Protein 2V72 (pdb70)

Nearest PDB structures (foldseek):
  2v72-assembly1_A  TM=1.007E+00  e=4.736E-34  Clostridium perfringens
  4a45-assembly1_A  TM=9.573E-01  e=2.716E-21  Clostridium perfringens
  4lqr-assembly1_A  TM=9.141E-01  e=3.586E-15  Clostridium perfringens ATCC 13124
  5xnr-assembly1_A  TM=8.434E-01  e=2.227E-11  Persicobacter sp. CCB-QB2
  1sg3-assembly1_A  TM=7.673E-01  e=1.227E-06  Saccharomyces cerevisiae

Sequence (137 aa):
IETAIPQSEMTASATSEEGQDPASSAIDGNINTMWHTKWNGSDALPQSLSVNLGKARKVSSIAITPRTSGNNGFITKYEIHAINNGVETLVAEGTWEENNLVKTVTFDSPIDAEEIKITAIQGVGGFASIAELNVYE

B-factor: mean 49.76, std 5.1, range [35.89, 80.43]

CATH classification: 2.60.120.260

InterPro domains:
  IPR000421 Coagulation factor 5/8, C-terminal domain [PF00754] (55-176)
  IPR000421 Coagulation factor 5/8, C-terminal domain [PS50022] (36-181)
  IPR003961 Fibronectin type III [PF00041] (1088-1164)
  IPR003961 Fibronectin type III [PS50853] (1088-1173)
  IPR003961 Fibronectin type III [SM00060] (1086-1161)
  IPR003961 Fibronectin type III [cd00063] (1087-1171)
  IPR004124 Glycoside hydrolase, family 33, N-terminal [PF02973] (203-367)
  IPR008965 CBM2/CBM3, carbohydrate-binding domain superfamily [SSF49384] (945-1078)
  IPR008979 Galactose-binding-like domain superfamily [SSF49785] (52-180)
  IPR011040 Sialidase [PF13088] (567-728)
  IPR013320 Concanavalin A-like lectin/glucanase domain superfamily [SSF49899] (190-366)
  IPR013783 Immunoglobulin-like fold [G3DSA:2.60.40.10] (1092-1173)
  IPR023364 Trans-sialidase, domain 3 [G3DSA:2.40.220.10] (499-565)
  IPR026856 Sialidase family [PTHR10628] (397-815)
  IPR036116 Fibronectin type III superfamily [SSF49265] (1088-1160)
  IPR036278 Sialidase superfamily [SSF50939] (384-822)

Secondary structure (DSSP, 8-state):
---BPPGGG-EEEESS-BTTB-GGGGSSS-TT--EE--TTS-SPSPEEEEEEEEEEEEEEEEEEE--SS--TT-EEEEEEEEEETTEEEEEEEEE--SSSS-EEEEEEEEEEEEEEEEEEEEEGGG--EESEEEEE-

Foldseek 3Di:
DKFWQQLVLKDKQKPFFDPQAGRN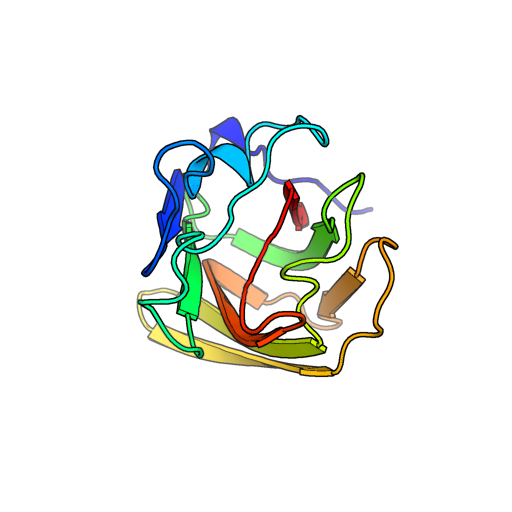QQRPPDLQGKTKGHPVLPDFDFIKMKMFRNDKDFFFKKKFFFRPDDQFAAFFWKWKWFADPGDIGTDDTDTDDRDRDIDMDGDPGTDIHRMMMITRHDGPPRMHMTNYMITMD

Radius of gyration: 13.66 Å; Cα contacts (8 Å, |Δi|>4): 389; chains: 1; bounding box: 29×33×36 Å

GO terms:
  GO:0005515 protein binding (F, IPI)

Structure (mmCIF, N/CA/C/O backbone):
data_2V72
#
_entry.id   2V72
#
_cell.length_a   42.265
_cell.length_b   45.860
_cell.length_c   69.003
_cell.angle_alpha   90.00
_cell.angle_beta   90.00
_cell.angle_gamma   90.00
#
_symmetry.space_group_name_H-M   'P 21 21 21'
#
loop_
_entity.id
_entity.type
_entity.pdbx_description
1 polymer EXO-ALPHA-SIALIDASE
2 non-polymer 'CALCIUM ION'
3 non-polymer beta-D-galactopyranose
4 water water
#
loop_
_atom_site.group_PDB
_atom_site.id
_atom_site.type_symbol
_atom_site.label_atom_id
_atom_site.label_alt_id
_atom_site.label_comp_id
_atom_site.label_asym_id
_atom_site.label_entity_id
_atom_site.label_seq_id
_atom_site.pdbx_PDB_ins_code
_atom_site.Cartn_x
_atom_site.Cartn_y
_atom_site.Cartn_z
_atom_site.occupancy
_atom_site.B_iso_or_equiv
_atom_site.auth_seq_id
_atom_site.auth_comp_id
_atom_site.auth_asym_id
_atom_site.auth_atom_id
_atom_site.pdbx_PDB_model_num
ATOM 1 N N . ILE A 1 7 ? 28.758 -17.493 2.862 1.00 56.02 2 ILE A N 1
ATOM 2 C CA . ILE A 1 7 ? 29.554 -16.235 2.860 1.00 55.89 2 ILE A CA 1
ATOM 3 C C . ILE A 1 7 ? 28.706 -14.973 2.761 1.00 55.84 2 ILE A C 1
ATOM 4 O O . ILE A 1 7 ? 27.913 -14.802 1.828 1.00 56.07 2 ILE A O 1
ATOM 5 N N . GLU A 1 8 ? 28.875 -14.094 3.743 1.00 55.23 3 GLU A N 1
ATOM 6 C CA . GLU A 1 8 ? 28.247 -12.775 3.751 1.00 54.65 3 GLU A CA 1
ATOM 7 C C . GLU A 1 8 ? 29.179 -11.861 4.534 1.00 53.83 3 GLU A C 1
ATOM 8 O O . GLU A 1 8 ? 29.897 -12.323 5.428 1.00 53.75 3 GLU A O 1
ATOM 14 N N . THR A 1 9 ? 29.184 -10.577 4.183 1.00 52.99 4 THR A N 1
ATOM 15 C CA . THR A 1 9 ? 30.152 -9.621 4.727 1.00 52.10 4 THR A CA 1
ATOM 16 C C . THR A 1 9 ? 29.452 -8.362 5.235 1.00 51.16 4 THR A C 1
ATOM 17 O O . THR A 1 9 ? 28.553 -7.833 4.583 1.00 51.04 4 THR A O 1
ATOM 21 N N . ALA A 1 10 ? 29.876 -7.888 6.400 1.00 50.07 5 ALA A N 1
ATOM 22 C CA . ALA A 1 10 ? 29.306 -6.690 7.006 1.00 49.32 5 ALA A CA 1
ATOM 23 C C . ALA A 1 10 ? 30.030 -5.438 6.524 1.00 48.78 5 ALA A C 1
ATOM 24 O O . ALA A 1 10 ? 31.256 -5.343 6.627 1.00 48.67 5 ALA A O 1
ATOM 26 N N . ILE A 1 11 ? 29.273 -4.483 5.987 1.00 48.28 6 ILE A N 1
ATOM 27 C CA . ILE A 1 11 ? 29.837 -3.183 5.629 1.00 47.67 6 ILE A CA 1
ATOM 28 C C . ILE A 1 11 ? 30.192 -2.437 6.921 1.00 47.68 6 ILE A C 1
ATOM 29 O O . ILE A 1 11 ? 29.344 -2.293 7.807 1.00 47.42 6 ILE A O 1
ATOM 34 N N . PRO A 1 12 ? 31.454 -1.984 7.042 1.00 47.60 7 PRO A N 1
ATOM 35 C CA . PRO A 1 12 ? 31.833 -1.219 8.220 1.00 48.01 7 PRO A CA 1
ATOM 36 C C . PRO A 1 12 ? 30.942 0.014 8.361 1.00 48.47 7 PRO A C 1
ATOM 37 O O . PRO A 1 12 ? 30.748 0.759 7.392 1.00 48.53 7 PRO A O 1
ATOM 41 N N . GLN A 1 13 ? 30.383 0.185 9.558 1.00 48.63 8 GLN A N 1
ATOM 42 C CA . GLN A 1 13 ? 29.515 1.305 9.888 1.00 48.77 8 GLN A CA 1
ATOM 43 C C . GLN A 1 13 ? 30.287 2.622 9.904 1.00 48.97 8 GLN A C 1
ATOM 44 O O . GLN A 1 13 ? 29.701 3.689 9.710 1.00 48.61 8 GLN A O 1
ATOM 50 N N . SER A 1 14 ? 31.597 2.538 10.132 1.00 49.32 9 SER A N 1
ATOM 51 C CA . SER A 1 14 ? 32.470 3.714 10.104 1.00 49.75 9 SER A CA 1
ATOM 52 C C . SER A 1 14 ? 32.555 4.308 8.696 1.00 49.98 9 SER A C 1
ATOM 53 O O . SER A 1 14 ? 32.891 5.480 8.536 1.00 50.51 9 SER A O 1
ATOM 56 N N . GLU A 1 15 ? 32.249 3.494 7.687 1.00 50.02 10 GLU A N 1
ATOM 57 C CA . GLU A 1 15 ? 32.184 3.946 6.298 1.00 50.09 10 GLU A CA 1
ATOM 58 C C . GLU A 1 15 ? 30.809 4.515 5.953 1.00 49.79 10 GLU A C 1
ATOM 59 O O . GLU A 1 15 ? 30.570 5.008 4.843 1.00 49.88 1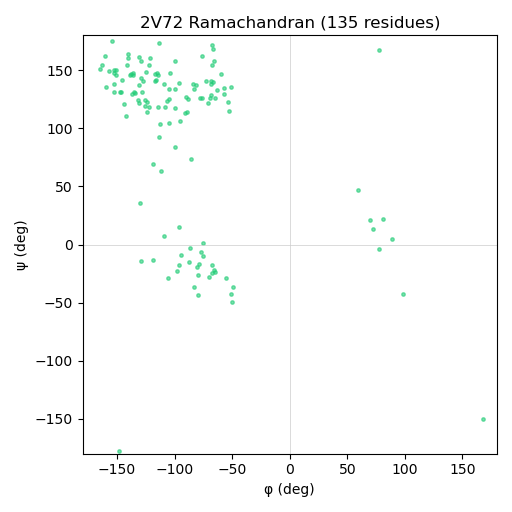0 GLU A O 1
ATOM 65 N N . MET A 1 16 ? 29.906 4.446 6.918 1.00 49.51 11 MET A N 1
ATOM 66 C CA . MET A 1 16 ? 28.565 4.971 6.742 1.00 49.01 11 MET A CA 1
ATOM 67 C C . MET A 1 16 ? 28.451 6.343 7.378 1.00 48.65 11 MET A C 1
ATOM 68 O O . MET A 1 16 ? 29.255 6.711 8.234 1.00 48.33 11 MET A O 1
ATOM 73 N N . THR A 1 17 ? 27.459 7.096 6.909 1.00 48.41 12 THR A N 1
ATOM 74 C CA . THR A 1 17 ? 27.040 8.354 7.506 1.00 48.37 12 THR A CA 1
ATOM 75 C C . THR A 1 17 ? 25.530 8.295 7.519 1.00 48.00 12 THR A C 1
ATOM 76 O O . THR A 1 17 ? 24.922 7.725 6.607 1.00 47.72 12 THR A O 1
ATOM 80 N N . ALA A 1 18 ? 24.925 8.876 8.551 1.00 47.59 13 ALA A N 1
ATOM 81 C CA . ALA A 1 18 ? 23.490 8.770 8.740 1.00 47.51 13 ALA A CA 1
ATOM 82 C C . ALA A 1 18 ? 22.798 10.126 8.792 1.00 47.46 13 ALA A C 1
ATOM 83 O O . ALA A 1 18 ? 23.402 11.141 9.160 1.00 47.66 13 ALA A O 1
ATOM 85 N N . SER A 1 19 ? 21.517 10.112 8.441 1.00 47.18 14 SER A N 1
ATOM 86 C CA . SER A 1 19 ? 20.698 11.304 8.362 1.00 47.11 14 SER A CA 1
ATOM 87 C C . SER A 1 19 ? 19.263 10.903 8.660 1.00 46.54 14 SER A C 1
ATOM 88 O O . SER A 1 19 ? 18.852 9.807 8.305 1.00 46.77 14 SER A O 1
ATOM 91 N N . ALA A 1 20 ? 18.502 11.779 9.313 1.00 46.06 15 ALA A N 1
ATOM 92 C CA . ALA A 1 20 ? 17.077 11.532 9.538 1.00 45.57 15 ALA A CA 1
ATOM 93 C C . ALA A 1 20 ? 16.225 12.799 9.409 1.00 45.66 15 ALA A C 1
ATOM 94 O O . ALA A 1 20 ? 16.710 13.907 9.615 1.00 45.65 15 ALA A O 1
ATOM 96 N N . THR A 1 21 ? 14.951 12.616 9.075 1.00 45.63 16 THR A N 1
ATOM 97 C CA . THR A 1 21 ? 14.025 13.720 8.859 1.00 45.70 16 THR A CA 1
ATOM 98 C C . THR A 1 21 ? 13.496 14.243 10.199 1.00 45.95 16 THR A C 1
ATOM 99 O O . THR A 1 21 ? 12.973 15.365 10.282 1.00 45.58 16 THR A O 1
ATOM 103 N N . SER A 1 22 ? 13.627 13.403 11.230 1.00 45.91 17 SER A N 1
ATOM 104 C CA . SER A 1 22 ? 13.281 13.745 12.610 1.00 45.79 17 SER A CA 1
ATOM 105 C C . SER A 1 22 ? 14.226 13.035 13.564 1.00 46.03 17 SER A C 1
ATOM 106 O O . SER A 1 22 ? 14.462 11.824 13.436 1.00 46.02 17 SER A O 1
ATOM 109 N N . GLU A 1 23 ? 14.780 13.793 14.509 1.00 45.87 18 GLU A N 1
ATOM 110 C CA . GLU A 1 23 ? 15.662 13.225 15.515 1.00 46.04 18 GLU A CA 1
ATOM 111 C C . GLU A 1 23 ? 15.637 14.025 16.805 1.00 45.99 18 GLU A C 1
ATOM 112 O O . GLU A 1 23 ? 15.724 15.267 16.798 1.00 46.16 18 GLU A O 1
ATOM 118 N N . GLU A 1 24 ? 15.473 13.303 17.907 1.00 45.44 19 GLU A N 1
ATOM 119 C CA . GLU A 1 24 ? 15.661 13.853 19.233 1.00 44.97 19 GLU A CA 1
ATOM 120 C C . GLU A 1 24 ? 17.135 14.181 19.379 1.00 44.83 19 GLU A C 1
ATOM 121 O O . GLU A 1 24 ? 17.984 13.421 18.906 1.00 44.59 19 GLU A O 1
ATOM 127 N N . GLY A 1 25 ? 17.433 15.317 20.013 1.00 44.60 20 GLY A N 1
ATOM 128 C CA . GLY A 1 25 ? 18.807 15.772 20.209 1.00 44.58 20 GLY A CA 1
ATOM 129 C C . GLY A 1 25 ? 19.704 14.707 20.808 1.00 44.84 20 GLY A C 1
ATOM 130 O O . GLY A 1 25 ? 20.843 14.524 20.380 1.00 45.39 20 GLY A O 1
ATOM 131 N N . GLN A 1 26 ? 19.168 14.002 21.794 1.00 44.83 21 GLN A N 1
ATOM 132 C CA . GLN A 1 26 ? 19.830 12.883 22.471 1.00 45.33 21 GLN A CA 1
ATOM 133 C C . GLN A 1 26 ? 19.968 11.636 21.576 1.00 44.64 21 GLN A C 1
ATOM 134 O O . GLN A 1 26 ? 20.888 10.837 21.756 1.00 44.65 21 GLN A O 1
ATOM 140 N N . ASP A 1 27 ? 19.046 11.485 20.623 1.00 44.20 22 ASP A N 1
ATOM 141 C CA . ASP A 1 27 ? 18.981 10.318 19.745 1.00 43.72 22 ASP A CA 1
ATOM 142 C C . ASP A 1 27 ? 19.159 10.681 18.271 1.00 43.36 22 ASP A C 1
ATOM 143 O O . ASP A 1 27 ? 18.201 10.596 17.498 1.00 43.20 22 ASP A O 1
ATOM 148 N N . PRO A 1 28 ? 20.378 11.094 17.870 1.00 43.16 23 PRO A N 1
ATOM 149 C CA . PRO A 1 28 ? 20.584 11.488 16.471 1.00 43.18 23 PRO A CA 1
ATOM 150 C C . PRO A 1 28 ? 20.674 10.284 15.525 1.00 43.23 23 PRO A C 1
ATOM 151 O O . PRO A 1 28 ? 20.905 9.162 15.972 1.00 43.00 23 PRO A O 1
ATOM 155 N N . ALA A 1 29 ? 20.500 10.532 14.230 1.00 43.35 24 ALA A N 1
ATOM 156 C CA . ALA A 1 29 ? 20.649 9.502 13.198 1.00 43.62 24 ALA A CA 1
ATOM 157 C C . ALA A 1 29 ? 21.941 8.675 13.305 1.00 43.91 24 ALA A C 1
ATOM 158 O O . ALA A 1 29 ? 21.929 7.471 13.041 1.00 43.85 24 ALA A O 1
ATOM 160 N N . SER A 1 30 ? 23.037 9.331 13.693 1.00 43.96 25 SER A N 1
ATOM 161 C CA . SER A 1 30 ? 24.362 8.725 13.792 1.00 44.27 25 SER A CA 1
ATOM 162 C C . SER A 1 30 ? 24.447 7.636 14.860 1.00 44.85 25 SER A C 1
ATOM 163 O O . SER A 1 30 ? 25.310 6.752 14.804 1.00 45.21 25 SER A O 1
ATOM 166 N N . SER A 1 31 ? 23.548 7.707 15.833 1.00 44.94 26 SER A N 1
ATOM 167 C CA . SER A 1 31 ? 23.498 6.728 16.897 1.00 45.20 26 SER A CA 1
ATOM 168 C C . SER A 1 31 ? 22.901 5.405 16.439 1.00 45.35 26 SER A C 1
ATOM 169 O O . SER A 1 31 ? 22.959 4.424 17.168 1.00 45.64 26 SER A O 1
ATOM 172 N N . ALA A 1 32 ? 22.336 5.382 15.232 1.00 45.61 27 ALA A N 1
ATOM 173 C CA . ALA A 1 32 ? 21.837 4.150 14.622 1.00 45.57 27 ALA A CA 1
ATOM 174 C C . ALA A 1 32 ? 22.966 3.305 14.032 1.00 45.78 27 ALA A C 1
ATOM 175 O O . ALA A 1 32 ? 22.783 2.113 13.778 1.00 45.83 27 ALA A O 1
ATOM 177 N N . ILE A 1 33 ? 24.137 3.918 13.843 1.00 45.90 28 ILE A N 1
ATOM 178 C CA . ILE A 1 33 ? 25.264 3.268 13.165 1.00 46.05 28 ILE A CA 1
ATOM 179 C C . ILE A 1 33 ? 26.591 3.359 13.932 1.00 46.30 28 ILE A C 1
ATOM 180 O O . ILE A 1 33 ? 27.660 3.468 13.328 1.00 46.23 28 ILE A O 1
ATOM 185 N N . ASP A 1 34 ? 26.524 3.290 15.259 1.00 46.89 29 ASP A N 1
ATOM 186 C CA . ASP A 1 34 ? 27.721 3.455 16.100 1.00 47.43 29 ASP A CA 1
ATOM 187 C C . ASP A 1 34 ? 28.180 2.163 16.777 1.00 47.77 29 ASP A C 1
ATOM 188 O O . ASP A 1 34 ? 29.077 2.181 17.621 1.00 48.02 29 ASP A O 1
ATOM 193 N N . GLY A 1 35 ? 27.548 1.050 16.417 1.00 48.30 30 GLY A N 1
ATOM 194 C CA . GLY A 1 35 ? 27.942 -0.264 16.927 1.00 48.55 30 GLY A CA 1
ATOM 195 C C . GLY A 1 35 ? 27.589 -0.512 18.379 1.00 48.63 30 GLY A C 1
ATOM 196 O O . GLY A 1 35 ? 28.077 -1.471 18.978 1.00 48.61 30 GLY A O 1
ATOM 197 N N . ASN A 1 36 ? 26.735 0.347 18.930 1.00 48.76 31 ASN A N 1
ATOM 198 C CA . ASN A 1 36 ? 26.326 0.288 20.330 1.00 48.95 31 ASN A CA 1
ATOM 199 C C . ASN A 1 36 ? 24.812 0.143 20.439 1.00 48.99 31 ASN A C 1
ATOM 200 O O . ASN A 1 36 ? 24.071 1.020 20.005 1.00 49.32 31 ASN A O 1
ATOM 205 N N . ILE A 1 37 ? 24.352 -0.956 21.028 1.00 49.07 32 ILE A N 1
ATOM 206 C CA . ILE A 1 37 ? 22.915 -1.230 21.133 1.00 49.04 32 ILE A CA 1
ATOM 207 C C . ILE A 1 37 ? 22.206 -0.415 22.237 1.00 49.17 32 ILE A C 1
ATOM 208 O O . ILE A 1 37 ? 20.971 -0.452 22.360 1.00 49.11 32 ILE A O 1
ATOM 213 N N . ASN A 1 38 ? 22.991 0.316 23.028 1.00 49.20 33 ASN A N 1
ATOM 214 C CA . ASN A 1 38 ? 22.451 1.206 24.063 1.00 49.36 33 ASN A CA 1
ATOM 215 C C . ASN A 1 38 ? 22.112 2.616 23.560 1.00 48.93 33 ASN A C 1
ATOM 216 O O . ASN A 1 38 ? 21.409 3.360 24.239 1.00 49.02 33 ASN A O 1
ATOM 221 N N . THR A 1 39 ? 22.614 2.976 22.379 1.00 48.47 34 THR A N 1
ATOM 222 C CA . THR A 1 39 ? 22.294 4.263 21.751 1.00 47.65 34 THR A CA 1
ATOM 223 C C . THR A 1 39 ? 21.393 4.025 20.544 1.00 47.28 34 THR A C 1
ATOM 224 O O . THR A 1 39 ? 21.645 3.108 19.748 1.00 47.06 34 THR A O 1
ATOM 228 N N . MET A 1 40 ? 20.375 4.870 20.387 1.00 46.46 35 MET A N 1
ATOM 229 C CA . MET A 1 40 ? 19.433 4.749 19.273 1.00 45.47 35 MET A CA 1
ATOM 230 C C . MET A 1 40 ? 19.211 6.046 18.499 1.00 45.35 35 MET A C 1
ATOM 231 O O . MET A 1 40 ? 19.446 7.141 19.027 1.00 45.50 35 MET A O 1
ATOM 236 N N . TRP A 1 41 ? 18.753 5.906 17.254 1.00 44.38 36 TRP A N 1
ATOM 237 C CA . TRP A 1 41 ? 18.078 6.986 16.557 1.00 44.01 36 TRP A CA 1
ATOM 238 C C . TRP A 1 41 ? 16.623 6.940 16.995 1.00 44.04 36 TRP A C 1
ATOM 239 O O . TRP A 1 41 ? 16.037 5.866 17.113 1.00 43.90 36 TRP A O 1
ATOM 250 N N . HIS A 1 42 ? 16.042 8.107 17.245 1.00 43.80 37 HIS A N 1
ATOM 251 C CA . HIS A 1 42 ? 14.666 8.186 17.697 1.00 43.58 37 HIS A CA 1
ATOM 252 C C . HIS A 1 42 ? 14.141 9.535 17.226 1.00 43.93 37 HIS A C 1
ATOM 253 O O . HIS A 1 42 ? 14.861 10.544 17.285 1.00 43.79 37 HIS A O 1
ATOM 260 N N . THR A 1 43 ? 12.903 9.549 16.736 1.00 43.72 38 THR A N 1
ATOM 261 C CA . THR A 1 43 ? 12.261 10.795 16.335 1.00 43.89 38 THR A CA 1
ATOM 262 C C . THR A 1 43 ? 12.039 11.650 17.585 1.00 44.14 38 THR A C 1
ATOM 263 O O . THR A 1 43 ? 12.213 11.158 18.703 1.00 43.75 38 THR A O 1
ATOM 267 N N . LYS A 1 44 ? 11.684 12.923 17.418 1.00 44.42 39 LYS A N 1
ATOM 268 C CA . LYS A 1 44 ? 11.637 13.802 18.590 1.00 44.77 39 LYS A CA 1
ATOM 269 C C . LYS A 1 44 ? 10.534 13.467 19.575 1.00 44.60 39 LYS A C 1
ATOM 270 O O . LYS A 1 44 ? 9.367 13.305 19.212 1.00 44.93 39 LYS A O 1
ATOM 276 N N . TRP A 1 45 ? 10.950 13.342 20.828 1.00 44.73 40 TRP A N 1
ATOM 277 C CA . TRP A 1 45 ? 10.121 12.830 21.914 1.00 44.90 40 TRP A CA 1
ATOM 278 C C . TRP A 1 45 ? 8.799 13.571 22.110 1.00 45.61 40 TRP A C 1
ATOM 279 O O . TRP A 1 45 ? 7.827 12.973 22.569 1.00 45.00 40 TRP A O 1
ATOM 290 N N . ASN A 1 46 ? 8.762 14.864 21.756 1.00 46.72 41 ASN A N 1
ATOM 291 C CA . ASN A 1 46 ? 7.546 15.672 21.941 1.00 47.54 41 ASN A CA 1
ATOM 292 C C . ASN A 1 46 ? 6.437 15.396 20.923 1.00 47.82 41 ASN A C 1
ATOM 293 O O . ASN A 1 46 ? 5.382 16.034 20.959 1.00 47.99 41 ASN A O 1
ATOM 298 N N . GLY A 1 47 ? 6.692 14.444 20.024 1.00 48.15 42 GLY A N 1
ATOM 299 C CA . GLY A 1 47 ? 5.701 13.958 19.066 1.00 48.38 42 GLY A CA 1
ATOM 300 C C . GLY A 1 47 ? 5.303 14.937 17.976 1.00 49.01 42 GLY A C 1
ATOM 301 O O . GLY A 1 47 ? 4.238 14.789 17.369 1.00 49.09 42 GLY A O 1
ATOM 302 N N . SER A 1 48 ? 6.151 15.931 17.716 1.00 49.23 43 SER A N 1
ATOM 303 C CA . SER A 1 48 ? 5.795 17.020 16.796 1.00 49.47 43 SER A CA 1
ATOM 304 C C . SER A 1 48 ? 5.952 16.599 15.355 1.00 49.61 43 SER A C 1
ATOM 305 O O . SER A 1 48 ? 5.292 17.134 14.470 1.00 50.01 43 SER A O 1
ATOM 308 N N . ASP A 1 49 ? 6.842 15.640 15.127 1.00 49.78 44 ASP A N 1
ATOM 309 C CA . ASP A 1 49 ? 7.098 15.126 13.800 1.00 49.57 44 ASP A CA 1
ATOM 310 C C . ASP A 1 49 ? 6.338 13.810 13.600 1.00 49.45 44 ASP A C 1
ATOM 311 O O . ASP A 1 49 ? 6.890 12.720 13.787 1.00 49.29 44 ASP A O 1
ATOM 316 N N . ALA A 1 50 ? 5.065 13.930 13.229 1.00 49.14 45 ALA A N 1
ATOM 317 C CA . ALA A 1 50 ? 4.213 12.771 12.964 1.00 49.28 45 ALA A CA 1
ATOM 318 C C . ALA A 1 50 ? 4.760 11.892 11.828 1.00 49.27 45 ALA A C 1
ATOM 319 O O . ALA A 1 50 ? 5.370 12.399 10.884 1.00 49.28 45 ALA A O 1
ATOM 321 N N . LEU A 1 51 ? 4.537 10.582 11.928 1.00 49.14 46 LEU A N 1
ATOM 322 C CA . LEU A 1 51 ? 4.961 9.628 10.886 1.00 49.07 46 LEU A CA 1
ATOM 323 C C . LEU A 1 51 ? 4.171 9.824 9.579 1.00 49.21 46 LEU A C 1
ATOM 324 O O . LEU A 1 51 ? 3.051 10.342 9.608 1.00 49.42 46 LEU A O 1
ATOM 329 N N . PRO A 1 52 ? 4.751 9.430 8.424 1.00 49.01 47 PRO A N 1
ATOM 330 C CA . PRO A 1 52 ? 6.081 8.841 8.232 1.00 48.57 47 PRO A CA 1
ATOM 331 C C . PRO A 1 52 ? 7.275 9.764 8.483 1.00 48.14 47 PRO A C 1
ATOM 332 O O . PRO A 1 52 ? 7.246 10.954 8.153 1.00 48.16 47 PRO A O 1
ATOM 336 N N . GLN A 1 53 ? 8.306 9.193 9.097 1.00 47.52 48 GLN A N 1
ATOM 337 C CA . GLN A 1 53 ? 9.625 9.809 9.185 1.00 46.95 48 GLN A CA 1
ATOM 338 C C . GLN A 1 53 ? 10.604 8.727 8.756 1.00 46.82 48 GLN A C 1
ATOM 339 O O . GLN A 1 53 ? 10.255 7.544 8.770 1.00 47.09 48 GLN A O 1
ATOM 345 N N . SER A 1 54 ? 11.820 9.118 8.380 1.00 46.56 49 SER A N 1
ATOM 346 C CA . SER A 1 54 ? 12.763 8.177 7.792 1.00 46.48 49 SER A CA 1
ATOM 347 C C . SER A 1 54 ? 14.192 8.382 8.269 1.00 46.26 49 SER A C 1
ATOM 348 O O . SER A 1 54 ? 14.533 9.444 8.781 1.00 46.06 49 SER A O 1
ATOM 351 N N . LEU A 1 55 ? 15.007 7.342 8.099 1.00 46.12 50 LEU A N 1
ATOM 352 C CA . LEU A 1 55 ? 16.434 7.390 8.382 1.00 45.99 50 LEU A CA 1
ATOM 353 C C . LEU A 1 55 ? 17.157 6.979 7.111 1.00 46.54 50 LEU A C 1
ATOM 354 O O . LEU A 1 55 ? 16.901 5.903 6.568 1.00 46.60 50 LEU A O 1
ATOM 359 N N . SER A 1 56 ? 18.031 7.850 6.615 1.00 46.67 51 SER A N 1
ATOM 360 C CA . SER A 1 56 ? 18.821 7.533 5.437 1.00 46.91 51 SER A CA 1
ATOM 361 C C . SER A 1 56 ? 20.225 7.232 5.889 1.00 47.33 51 SER A C 1
ATOM 362 O O . SER A 1 56 ? 20.786 7.951 6.721 1.00 47.32 51 SER A O 1
ATOM 365 N N . VAL A 1 57 ? 20.776 6.151 5.352 1.00 47.77 52 VAL A N 1
ATOM 366 C CA . VAL A 1 57 ? 22.135 5.755 5.641 1.00 48.73 52 VAL A CA 1
ATOM 367 C C . VAL A 1 57 ? 22.905 5.646 4.327 1.00 49.47 52 VAL A C 1
ATOM 368 O O . VAL A 1 57 ? 22.601 4.796 3.475 1.00 49.75 52 VAL A O 1
ATOM 372 N N . ASN A 1 58 ? 23.886 6.526 4.164 1.00 49.98 53 ASN A N 1
ATOM 373 C CA . ASN A 1 58 ? 24.786 6.471 3.023 1.00 50.49 53 ASN A CA 1
ATOM 374 C C . ASN A 1 58 ? 25.858 5.439 3.290 1.00 50.86 53 ASN A C 1
ATOM 375 O O . ASN A 1 58 ? 26.395 5.365 4.396 1.00 50.83 53 ASN A O 1
ATOM 380 N N . LEU A 1 59 ? 26.168 4.646 2.268 1.00 51.66 54 LEU A N 1
ATOM 381 C CA . LEU A 1 59 ? 26.985 3.448 2.445 1.00 52.10 54 LEU A CA 1
ATOM 382 C C . LEU A 1 59 ? 28.468 3.675 2.173 1.00 52.95 54 LEU A C 1
ATOM 383 O O . LEU A 1 59 ? 29.294 2.798 2.461 1.00 53.25 54 LEU A O 1
ATOM 388 N N . GLY A 1 60 ? 28.804 4.852 1.640 1.00 53.54 55 GLY A N 1
ATOM 389 C CA . GLY A 1 60 ? 30.202 5.216 1.377 1.00 54.35 55 GLY A CA 1
ATOM 390 C C . GLY A 1 60 ? 30.622 5.011 -0.065 1.00 54.81 55 GLY A C 1
ATOM 391 O O . GLY A 1 60 ? 31.319 5.845 -0.639 1.00 55.08 55 GLY A O 1
ATOM 392 N N . LYS A 1 61 ? 30.205 3.889 -0.645 1.00 55.31 56 LYS A N 1
ATOM 393 C CA . LYS A 1 61 ? 30.457 3.593 -2.056 1.00 55.78 56 LYS A CA 1
ATOM 394 C C . LYS A 1 61 ? 29.319 2.756 -2.634 1.00 55.53 56 LYS A C 1
ATOM 395 O O . LYS A 1 61 ? 28.335 2.492 -1.944 1.00 55.62 56 LYS A O 1
ATOM 401 N N . ALA A 1 62 ? 29.438 2.367 -3.903 1.00 55.42 57 ALA A N 1
ATOM 402 C CA . ALA A 1 62 ? 28.472 1.462 -4.519 1.00 55.38 57 ALA A CA 1
ATOM 403 C C . ALA A 1 62 ? 28.627 0.049 -3.945 1.00 55.19 57 ALA A C 1
ATOM 404 O O . ALA A 1 62 ? 29.702 -0.546 -4.002 1.00 55.12 57 ALA A O 1
ATOM 406 N N . ARG A 1 63 ? 27.547 -0.465 -3.369 1.00 55.12 58 ARG A N 1
ATOM 407 C CA . ARG A 1 63 ? 27.553 -1.770 -2.720 1.00 54.88 58 ARG A CA 1
ATOM 408 C C . ARG A 1 63 ? 26.525 -2.697 -3.363 1.00 54.67 58 ARG A C 1
ATOM 409 O O . ARG A 1 63 ? 25.597 -2.234 -4.024 1.00 54.54 58 ARG A O 1
ATOM 417 N N . LYS A 1 64 ? 26.700 -4.002 -3.162 1.00 54.44 59 LYS A N 1
ATOM 418 C CA . LYS A 1 64 ? 25.721 -5.006 -3.577 1.00 54.29 59 LYS A CA 1
ATOM 419 C C . LYS A 1 64 ? 25.129 -5.659 -2.333 1.00 53.74 59 LYS A C 1
ATOM 420 O O . LYS A 1 64 ? 25.680 -6.638 -1.813 1.00 54.11 59 LYS A O 1
ATOM 426 N N . VAL A 1 65 ? 24.009 -5.126 -1.850 1.00 52.78 60 VAL A N 1
ATOM 427 C CA . VAL A 1 65 ? 23.527 -5.525 -0.534 1.00 51.77 60 VAL A CA 1
ATOM 428 C C . VAL A 1 65 ? 22.575 -6.717 -0.594 1.00 51.21 60 VAL A C 1
ATOM 429 O O . VAL A 1 65 ? 21.595 -6.725 -1.343 1.00 50.90 60 VAL A O 1
ATOM 433 N N . SER A 1 66 ? 22.906 -7.739 0.190 1.00 50.49 61 SER A N 1
ATOM 434 C CA . SER A 1 66 ? 22.109 -8.959 0.253 1.00 49.68 61 SER A CA 1
ATOM 435 C C . SER A 1 66 ? 21.162 -8.968 1.449 1.00 48.83 61 SER A C 1
ATOM 436 O O . SER A 1 66 ? 20.157 -9.669 1.428 1.00 48.90 61 SER A O 1
ATOM 439 N N . SER A 1 67 ? 21.470 -8.187 2.483 1.00 47.61 62 SER A N 1
ATOM 440 C CA . SER A 1 67 ? 20.587 -8.102 3.655 1.00 46.70 62 SER A CA 1
ATOM 441 C C . SER A 1 67 ? 20.794 -6.864 4.519 1.00 45.93 62 SER A C 1
ATOM 442 O O . SER A 1 67 ? 21.821 -6.186 4.435 1.00 45.46 62 SER A O 1
ATOM 445 N N . ILE A 1 68 ? 19.792 -6.588 5.351 1.00 45.39 63 ILE A N 1
ATOM 446 C CA . ILE A 1 68 ? 19.813 -5.465 6.295 1.00 44.83 63 ILE A CA 1
ATOM 447 C C . ILE A 1 68 ? 19.256 -5.947 7.640 1.00 44.66 63 ILE A C 1
ATOM 448 O O . ILE A 1 68 ? 18.187 -6.559 7.685 1.00 44.39 63 ILE A O 1
ATOM 453 N N . ALA A 1 69 ? 19.989 -5.682 8.719 1.00 44.49 64 ALA A N 1
ATOM 454 C CA . ALA A 1 69 ? 19.518 -5.995 10.066 1.00 44.84 64 ALA A CA 1
ATOM 455 C C . ALA A 1 69 ? 19.152 -4.727 10.829 1.00 44.98 64 ALA A C 1
ATOM 456 O O . ALA A 1 69 ? 19.994 -3.851 11.056 1.00 44.95 64 ALA A O 1
ATOM 458 N N . ILE A 1 70 ? 17.881 -4.642 11.208 1.00 45.48 65 ILE A N 1
ATOM 459 C CA . ILE A 1 70 ? 17.335 -3.498 11.941 1.00 45.66 65 ILE A CA 1
ATOM 460 C C . ILE A 1 70 ? 17.123 -3.890 13.406 1.00 45.84 65 ILE A C 1
ATOM 461 O O . ILE A 1 70 ? 16.174 -4.612 1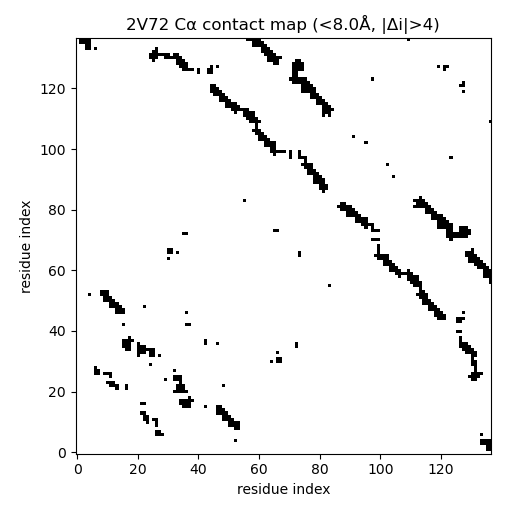3.747 1.00 45.56 65 ILE A O 1
ATOM 466 N N . THR A 1 71 ? 18.024 -3.407 14.258 1.00 46.03 66 THR A N 1
ATOM 467 C CA . THR A 1 71 ? 17.994 -3.678 15.695 1.00 46.06 66 THR A CA 1
ATOM 468 C C . THR A 1 71 ? 17.150 -2.631 16.436 1.00 46.25 66 THR A C 1
ATOM 469 O O . THR A 1 71 ? 17.511 -1.452 16.476 1.00 46.23 66 THR A O 1
ATOM 473 N N . PRO A 1 72 ? 16.018 -3.062 17.023 1.00 46.48 67 PRO A N 1
ATOM 474 C CA . PRO A 1 72 ? 15.207 -2.169 17.837 1.00 46.62 67 PRO A CA 1
ATOM 475 C C . PRO A 1 72 ? 15.908 -1.760 19.129 1.00 47.24 67 PRO A C 1
ATOM 476 O O . PRO A 1 72 ? 16.967 -2.299 19.471 1.00 47.35 67 PRO A O 1
ATOM 480 N N . ARG A 1 73 ? 15.308 -0.814 19.841 1.00 48.05 68 ARG A N 1
ATOM 481 C CA . ARG A 1 73 ? 15.792 -0.399 21.151 1.00 48.73 68 ARG A CA 1
ATOM 482 C C . ARG A 1 73 ? 15.868 -1.567 22.134 1.00 49.68 68 ARG A C 1
ATOM 483 O O . ARG A 1 73 ? 14.952 -2.380 22.244 1.00 49.70 68 ARG A O 1
ATOM 491 N N . THR A 1 74 ? 16.989 -1.627 22.840 1.00 50.99 69 THR A N 1
ATOM 492 C CA . THR A 1 74 ? 17.323 -2.712 23.753 1.00 52.07 69 THR A CA 1
ATOM 493 C C . THR A 1 74 ? 16.392 -2.722 24.986 1.00 52.23 69 THR A C 1
ATOM 494 O O . THR A 1 74 ? 16.265 -3.730 25.678 1.00 52.75 69 THR A O 1
ATOM 498 N N . SER A 1 75 ? 15.717 -1.598 25.213 1.00 52.23 70 SER A N 1
ATOM 499 C CA . SER A 1 75 ? 14.829 -1.396 26.353 1.00 51.96 70 SER A CA 1
ATOM 500 C C . SER A 1 75 ? 13.756 -0.369 25.964 1.00 51.80 70 SER A C 1
ATOM 501 O O . SER A 1 75 ? 14.009 0.512 25.139 1.00 51.99 70 SER A O 1
ATOM 504 N N . GLY A 1 76 ? 12.567 -0.486 26.551 1.00 51.41 71 GLY A N 1
ATOM 505 C CA . GLY A 1 76 ? 11.426 0.353 26.177 1.00 50.91 71 GLY A CA 1
ATOM 506 C C . GLY A 1 76 ? 10.791 -0.127 24.885 1.00 50.69 71 GLY A C 1
ATOM 507 O O . GLY A 1 76 ? 11.368 -0.954 24.180 1.00 50.56 71 GLY A O 1
ATOM 508 N N . ASN A 1 77 ? 9.601 0.377 24.564 1.00 50.52 72 ASN A N 1
ATOM 509 C CA . ASN A 1 77 ? 8.962 0.016 23.287 1.00 50.44 72 ASN A CA 1
ATOM 510 C C . ASN A 1 77 ? 8.678 1.167 22.301 1.00 49.81 72 ASN A C 1
ATOM 511 O O . ASN A 1 77 ? 8.397 0.927 21.125 1.00 49.69 72 ASN A O 1
ATOM 516 N N . ASN A 1 78 ? 8.771 2.406 22.780 1.00 48.98 73 ASN A N 1
ATOM 517 C CA . ASN A 1 78 ? 8.491 3.579 21.950 1.00 48.30 73 ASN A CA 1
ATOM 518 C C . ASN A 1 78 ? 9.298 3.589 20.662 1.00 47.64 73 ASN A C 1
ATOM 519 O O . ASN A 1 78 ? 10.533 3.533 20.686 1.00 47.14 73 ASN A O 1
ATOM 524 N N . GLY A 1 79 ? 8.589 3.649 19.541 1.00 47.23 74 GLY A N 1
ATOM 525 C CA . GLY A 1 79 ? 9.233 3.716 18.235 1.00 47.06 74 GLY A CA 1
ATOM 526 C C . GLY A 1 79 ? 9.551 2.387 17.576 1.00 46.95 74 GLY A C 1
ATOM 527 O O . GLY A 1 79 ? 10.199 2.364 16.529 1.00 47.07 74 GLY A O 1
ATOM 528 N N . PHE A 1 80 ? 9.125 1.279 18.188 1.00 46.67 75 PHE A N 1
ATOM 529 C CA . PHE A 1 80 ? 9.154 -0.006 17.506 1.00 46.41 75 PHE A CA 1
ATOM 530 C C . PHE A 1 80 ? 8.422 0.257 16.194 1.00 46.89 75 PHE A C 1
ATOM 531 O O . PHE A 1 80 ? 7.234 0.584 16.205 1.00 46.91 75 PHE A O 1
ATOM 539 N N . ILE A 1 81 ? 9.129 0.156 15.073 1.00 47.18 76 ILE A N 1
ATOM 540 C CA . ILE A 1 81 ? 8.506 0.371 13.769 1.00 47.54 76 ILE A CA 1
ATOM 541 C C . ILE A 1 81 ? 7.670 -0.852 13.404 1.00 48.12 76 ILE A C 1
ATOM 542 O O . ILE A 1 81 ? 8.171 -1.979 13.436 1.00 48.21 76 ILE A O 1
ATOM 547 N N . THR A 1 82 ? 6.397 -0.620 13.081 1.00 48.59 77 THR A N 1
ATOM 548 C CA . THR A 1 82 ? 5.462 -1.700 12.757 1.00 49.24 77 THR A CA 1
ATOM 549 C C . THR A 1 82 ? 5.145 -1.813 11.259 1.00 49.59 77 THR A C 1
ATOM 550 O O . THR A 1 82 ? 4.822 -2.897 10.774 1.00 49.91 77 THR A O 1
ATOM 554 N N . LYS A 1 83 ? 5.213 -0.692 10.544 1.00 49.64 78 LYS A N 1
ATOM 555 C CA . LYS A 1 83 ? 4.983 -0.659 9.101 1.00 50.03 78 LYS A CA 1
A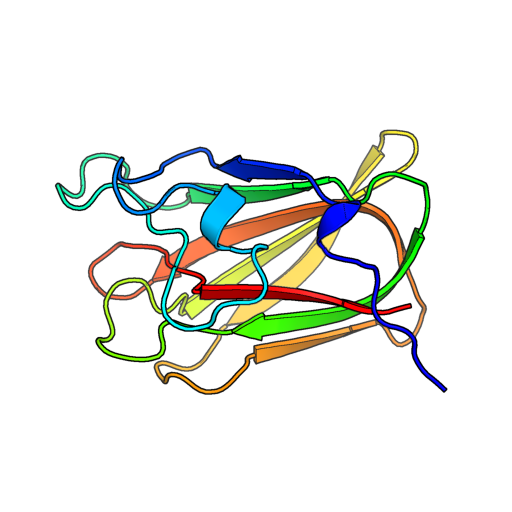TOM 556 C C . LYS A 1 83 ? 6.079 0.192 8.453 1.00 50.08 78 LYS A C 1
ATOM 557 O O . LYS A 1 83 ? 6.351 1.320 8.894 1.00 50.09 78 LYS A O 1
ATOM 563 N N . TYR A 1 84 ? 6.708 -0.354 7.414 1.00 49.97 79 TYR A N 1
ATOM 564 C CA . TYR A 1 84 ? 7.930 0.222 6.857 1.00 50.09 79 TYR A CA 1
ATOM 565 C C . TYR A 1 84 ? 7.997 0.173 5.323 1.00 50.29 79 TYR A C 1
ATOM 566 O O . TYR A 1 84 ? 7.240 -0.555 4.671 1.00 50.49 79 TYR A O 1
ATOM 575 N N . GLU A 1 85 ? 8.911 0.970 4.772 1.00 50.24 80 GLU A N 1
ATOM 576 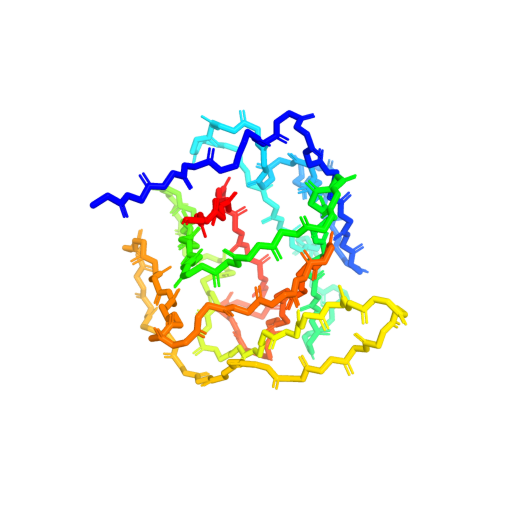C CA . GLU A 1 85 ? 9.341 0.888 3.379 1.00 50.28 80 GLU A CA 1
ATOM 577 C C . GLU A 1 85 ? 10.850 1.009 3.375 1.00 50.14 80 GLU A C 1
ATOM 578 O O . GLU A 1 85 ? 11.423 1.695 4.222 1.00 50.41 80 GLU A O 1
ATOM 584 N N . ILE A 1 86 ? 11.495 0.340 2.428 1.00 50.08 81 ILE A N 1
ATOM 585 C CA . ILE A 1 86 ? 12.929 0.483 2.223 1.00 50.10 81 ILE A CA 1
ATOM 586 C C . ILE A 1 86 ? 13.205 0.861 0.760 1.00 50.30 81 ILE A C 1
ATOM 587 O O . ILE A 1 86 ? 12.758 0.179 -0.161 1.00 49.76 81 ILE A O 1
ATOM 592 N N . HIS A 1 87 ? 13.914 1.969 0.563 1.00 50.96 82 HIS A N 1
ATOM 593 C CA . HIS A 1 87 ? 14.308 2.429 -0.767 1.00 51.60 82 HIS A CA 1
ATOM 594 C C . HIS A 1 87 ? 15.814 2.413 -0.851 1.00 52.47 82 HIS A C 1
ATOM 595 O O . HIS A 1 87 ? 16.496 2.651 0.149 1.00 52.46 82 HIS A O 1
ATOM 602 N N . ALA A 1 88 ? 16.328 2.131 -2.045 1.00 53.54 83 ALA A N 1
ATOM 603 C CA . ALA A 1 88 ? 17.761 2.180 -2.296 1.00 54.78 83 ALA A CA 1
ATOM 604 C C . ALA A 1 88 ? 18.068 3.293 -3.284 1.00 55.56 83 ALA A C 1
ATOM 605 O O . ALA A 1 88 ? 17.272 3.571 -4.179 1.00 55.51 83 ALA A O 1
ATOM 607 N N . ILE A 1 89 ? 19.224 3.926 -3.118 1.00 56.76 84 ILE A N 1
ATOM 608 C CA . ILE A 1 89 ? 19.655 4.982 -4.027 1.00 57.93 84 ILE A CA 1
ATOM 609 C C . ILE A 1 89 ? 20.902 4.509 -4.767 1.00 58.45 84 ILE A C 1
ATOM 610 O O . ILE A 1 89 ? 21.926 4.210 -4.144 1.00 58.50 84 ILE A O 1
ATOM 615 N N . ASN A 1 90 ? 20.797 4.412 -6.093 1.00 59.35 85 ASN A N 1
ATOM 616 C CA . ASN A 1 90 ? 21.916 3.968 -6.925 1.00 60.11 85 ASN A CA 1
ATOM 617 C C . ASN A 1 90 ? 22.053 4.695 -8.269 1.00 60.81 85 ASN A C 1
ATOM 618 O O . ASN A 1 90 ? 21.219 4.537 -9.162 1.00 61.09 85 ASN A O 1
ATOM 623 N N . ASN A 1 91 ? 23.110 5.504 -8.375 1.00 61.53 86 ASN A N 1
ATOM 624 C CA . ASN A 1 91 ? 23.532 6.194 -9.609 1.00 62.14 86 ASN A CA 1
ATOM 625 C C . ASN A 1 91 ? 22.590 7.198 -10.348 1.00 62.71 86 ASN A C 1
ATOM 626 O O . ASN A 1 91 ? 22.429 7.086 -11.564 1.00 63.27 86 ASN A O 1
ATOM 631 N N . GLY A 1 92 ? 21.937 8.143 -9.670 1.00 63.11 87 GLY A N 1
ATOM 632 C CA . GLY A 1 92 ? 21.626 8.116 -8.253 1.00 63.61 87 GLY A CA 1
ATOM 633 C C . GLY A 1 92 ? 20.118 7.962 -8.259 1.00 64.08 87 GLY A C 1
ATOM 634 O O . GLY A 1 92 ? 19.382 8.860 -7.835 1.00 64.25 87 GLY A O 1
ATOM 635 N N . VAL A 1 93 ? 19.662 6.829 -8.792 1.00 64.19 88 VAL A N 1
ATOM 636 C CA . VAL A 1 93 ? 18.239 6.525 -8.912 1.00 64.35 88 VAL A CA 1
ATOM 637 C C . VAL A 1 93 ? 17.733 5.955 -7.59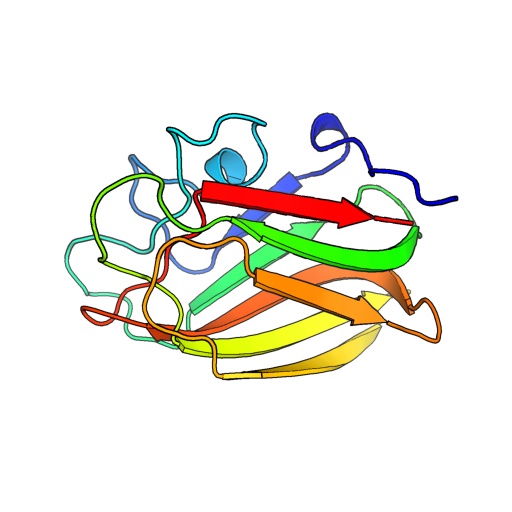0 1.00 64.24 88 VAL A C 1
ATOM 638 O O . VAL A 1 93 ? 18.386 5.100 -6.993 1.00 64.34 88 VAL A O 1
ATOM 642 N N . GLU A 1 94 ? 16.586 6.451 -7.128 1.00 64.12 89 GLU A N 1
ATOM 643 C CA . GLU A 1 94 ? 15.936 5.925 -5.927 1.00 63.68 89 GLU A CA 1
ATOM 644 C C . GLU A 1 94 ? 14.808 4.968 -6.301 1.00 63.26 89 GLU A C 1
ATOM 645 O O . GLU A 1 94 ? 13.981 5.276 -7.163 1.00 63.15 89 GLU A O 1
ATOM 651 N N . THR A 1 95 ? 14.777 3.817 -5.633 1.00 62.56 90 THR A N 1
ATOM 652 C CA . THR A 1 95 ? 13.838 2.747 -5.961 1.00 61.84 90 THR A CA 1
ATOM 653 C C . THR A 1 95 ? 13.404 1.943 -4.732 1.00 61.05 90 THR A C 1
ATOM 654 O O . THR A 1 95 ? 14.241 1.518 -3.937 1.00 60.91 90 THR A O 1
ATOM 658 N N . LEU A 1 96 ? 12.089 1.751 -4.598 1.00 60.15 91 LEU A N 1
ATOM 659 C CA . LEU A 1 96 ? 11.492 0.931 -3.542 1.00 59.33 91 LEU A CA 1
ATOM 660 C C . LEU A 1 96 ? 11.894 -0.536 -3.695 1.00 59.01 91 LEU A C 1
ATOM 661 O O . LEU A 1 96 ? 11.693 -1.143 -4.753 1.00 58.81 91 LEU A O 1
ATOM 666 N N . VAL A 1 97 ? 12.440 -1.100 -2.622 1.00 58.57 92 VAL A N 1
ATOM 667 C CA . VAL A 1 97 ? 13.058 -2.422 -2.674 1.00 58.27 92 VAL A CA 1
ATOM 668 C C . VAL A 1 97 ? 12.566 -3.381 -1.583 1.00 57.89 92 VAL A C 1
ATOM 669 O O . VAL A 1 97 ? 12.796 -4.587 -1.661 1.00 57.99 92 VAL A O 1
ATOM 673 N N . ALA A 1 98 ? 11.896 -2.837 -0.572 1.00 57.51 93 ALA A N 1
ATOM 674 C CA . ALA A 1 98 ? 11.277 -3.634 0.483 1.00 57.10 93 ALA A CA 1
ATOM 675 C C . ALA A 1 98 ? 10.150 -2.851 1.132 1.00 56.85 93 ALA A C 1
ATOM 676 O O . ALA A 1 98 ? 10.188 -1.622 1.182 1.00 56.76 93 ALA A O 1
ATOM 678 N N . GLU A 1 99 ? 9.138 -3.570 1.604 1.00 56.74 94 GLU A N 1
ATOM 679 C CA . GLU A 1 99 ? 8.042 -2.980 2.371 1.00 57.14 94 GLU A CA 1
ATOM 680 C C . GLU A 1 99 ? 7.263 -4.076 3.067 1.00 56.92 94 GLU A C 1
ATOM 681 O O . GLU A 1 99 ? 7.211 -5.203 2.580 1.00 57.28 94 GLU A O 1
ATOM 687 N N . GLY A 1 100 ? 6.666 -3.746 4.209 1.00 56.72 95 GLY A N 1
ATOM 688 C CA . GLY A 1 100 ? 5.849 -4.696 4.946 1.00 56.36 95 GLY A CA 1
ATOM 689 C C . GLY A 1 100 ? 5.485 -4.251 6.348 1.00 56.26 95 GLY A C 1
ATOM 690 O O . GLY A 1 100 ? 5.355 -3.056 6.630 1.00 56.36 95 GLY A O 1
ATOM 691 N N . THR A 1 101 ? 5.322 -5.237 7.220 1.00 55.89 96 THR A N 1
ATOM 692 C CA . THR A 1 101 ? 4.951 -5.033 8.609 1.00 55.54 96 THR A CA 1
ATOM 693 C C . THR A 1 101 ? 5.935 -5.764 9.522 1.00 55.22 96 THR A C 1
ATOM 694 O O . THR A 1 101 ? 6.392 -6.862 9.201 1.00 55.42 96 THR A O 1
ATOM 698 N N . TRP A 1 102 ? 6.285 -5.128 10.636 1.00 54.75 97 TRP A N 1
ATOM 699 C CA . TRP A 1 102 ? 7.099 -5.757 11.666 1.00 54.44 97 TRP A CA 1
ATOM 700 C C . TRP A 1 102 ? 6.312 -5.913 12.965 1.00 54.52 97 TRP A C 1
ATOM 701 O O . TRP A 1 102 ? 5.465 -5.076 13.293 1.00 54.61 97 TRP A O 1
ATOM 712 N N . GLU A 1 103 ? 6.614 -6.985 13.699 1.00 54.58 98 GLU A N 1
ATOM 713 C CA . GLU A 1 103 ? 6.023 -7.261 15.008 1.00 54.81 98 GLU A CA 1
ATOM 714 C C . GLU A 1 103 ? 6.435 -6.229 16.055 1.00 54.35 98 GLU A C 1
ATOM 715 O O . GLU A 1 103 ? 7.474 -5.581 15.921 1.00 54.42 98 GLU A O 1
ATOM 721 N N . GLU A 1 104 ? 5.625 -6.114 17.107 1.00 54.02 99 GLU A N 1
ATOM 722 C CA . GLU A 1 104 ? 5.911 -5.263 18.257 1.00 53.61 99 GLU A CA 1
ATOM 723 C C . GLU A 1 104 ? 6.777 -5.923 19.325 1.00 53.39 99 GLU A C 1
ATOM 724 O O . GLU A 1 104 ? 6.290 -6.282 20.406 1.00 53.74 99 GLU A O 1
ATOM 730 N N . ASN A 1 105 ? 8.063 -6.063 19.031 1.00 52.58 100 ASN A N 1
ATOM 731 C CA . ASN A 1 105 ? 9.012 -6.611 19.984 1.00 51.61 100 ASN A CA 1
ATOM 732 C C . ASN A 1 105 ? 10.404 -6.088 19.675 1.00 51.50 100 ASN A C 1
ATOM 733 O O . ASN A 1 105 ? 10.593 -5.391 18.682 1.00 51.54 100 ASN A O 1
ATOM 738 N N . ASN A 1 106 ? 11.373 -6.421 20.522 1.00 51.42 101 ASN A N 1
ATOM 739 C CA . ASN A 1 106 ? 12.740 -5.925 20.367 1.00 51.36 101 ASN A CA 1
ATOM 740 C C . ASN A 1 106 ? 13.702 -6.870 19.628 1.00 51.06 101 ASN A C 1
ATOM 741 O O . ASN A 1 106 ? 14.920 -6.690 19.684 1.00 51.30 101 ASN A O 1
ATOM 746 N N . LEU A 1 107 ? 13.156 -7.873 18.947 1.00 50.55 102 LEU A N 1
ATOM 747 C CA . LEU A 1 107 ? 13.969 -8.798 18.168 1.00 50.35 102 LEU A CA 1
ATOM 748 C C . LEU A 1 107 ? 14.483 -8.094 16.914 1.00 50.48 102 LEU A C 1
ATOM 749 O O . LEU A 1 107 ? 13.754 -7.325 16.290 1.00 49.96 102 LEU A O 1
ATOM 754 N N . VAL A 1 108 ? 15.735 -8.363 16.554 1.00 50.47 103 VAL A N 1
ATOM 755 C CA . VAL A 1 108 ? 16.289 -7.875 15.301 1.00 50.68 103 VAL A CA 1
ATOM 756 C C . VAL A 1 108 ? 15.338 -8.234 14.161 1.00 50.74 103 VAL A C 1
ATOM 757 O O . VAL A 1 108 ? 14.786 -9.344 14.109 1.00 51.20 103 VAL A O 1
ATOM 761 N N . LYS A 1 109 ? 15.109 -7.271 13.278 1.00 50.51 104 LYS A N 1
ATOM 762 C CA . LYS A 1 109 ? 14.300 -7.497 12.092 1.00 50.16 104 LYS A CA 1
ATOM 763 C C . LYS A 1 109 ? 15.246 -7.546 10.907 1.00 50.28 104 LYS A C 1
ATOM 764 O O . LYS A 1 109 ? 16.022 -6.616 10.687 1.00 50.34 104 LYS A O 1
ATOM 770 N N . THR A 1 110 ? 15.204 -8.650 10.165 1.00 50.40 105 THR A N 1
ATOM 771 C CA .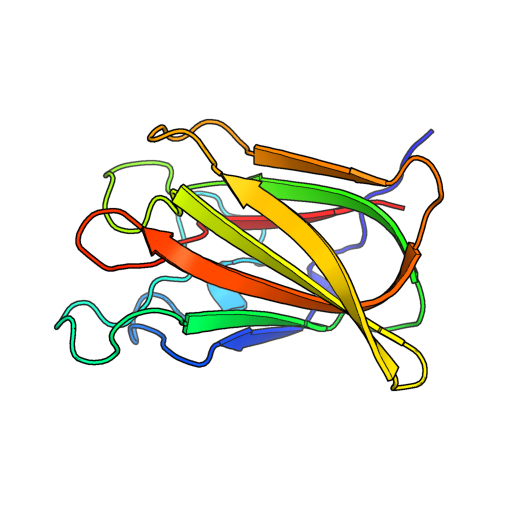 THR A 1 110 ? 16.039 -8.806 8.977 1.00 50.55 105 THR A CA 1
ATOM 772 C C . THR A 1 110 ? 15.247 -8.634 7.682 1.00 50.44 105 THR A C 1
ATOM 773 O O . THR A 1 110 ? 14.052 -8.948 7.605 1.00 50.25 105 THR A O 1
ATOM 777 N N . VAL A 1 111 ? 15.934 -8.108 6.675 1.00 50.27 106 VAL A N 1
ATOM 778 C CA . VAL A 1 111 ? 15.408 -8.005 5.323 1.00 50.04 106 VAL A CA 1
ATOM 779 C C . VAL A 1 111 ? 16.484 -8.557 4.398 1.00 49.87 106 VAL A C 1
ATOM 780 O O . VAL A 1 111 ? 17.624 -8.083 4.396 1.00 49.20 106 VAL A O 1
ATOM 784 N N . THR A 1 112 ? 16.124 -9.578 3.632 1.00 50.04 107 THR A N 1
ATOM 785 C CA . THR A 1 112 ? 17.091 -10.225 2.752 1.00 50.55 107 THR A CA 1
ATOM 786 C C . THR A 1 112 ? 16.694 -10.076 1.286 1.00 50.68 107 THR A C 1
ATOM 787 O O . THR A 1 112 ? 15.515 -10.138 0.933 1.00 50.15 107 THR A O 1
ATOM 791 N N . PHE A 1 113 ? 17.696 -9.850 0.446 1.00 51.24 108 PHE A N 1
ATOM 792 C CA . PHE A 1 113 ? 17.499 -9.757 -0.989 1.00 51.88 108 PHE A CA 1
ATOM 793 C C . PHE A 1 113 ? 18.167 -10.950 -1.670 1.00 52.38 108 PHE A C 1
ATOM 794 O O . PHE A 1 113 ? 19.400 -10.998 -1.791 1.00 52.41 108 PHE A O 1
ATOM 802 N N . ASP A 1 114 ? 17.343 -11.913 -2.092 1.00 53.02 109 ASP A N 1
ATOM 803 C CA . ASP A 1 114 ? 17.803 -13.106 -2.823 1.00 53.62 109 ASP A CA 1
ATOM 804 C C . ASP A 1 114 ? 18.700 -12.718 -4.002 1.00 53.66 109 ASP A C 1
ATOM 805 O O . ASP A 1 114 ? 19.788 -13.276 -4.171 1.00 53.68 109 ASP A O 1
ATOM 810 N N . SER A 1 115 ? 18.229 -11.767 -4.806 1.00 53.80 110 SER A N 1
ATOM 811 C CA . SER A 1 115 ? 19.078 -11.038 -5.751 1.00 54.12 110 SER A CA 1
ATOM 812 C C . SER A 1 115 ? 19.625 -9.780 -5.065 1.00 53.92 110 SER A C 1
ATOM 813 O O . SER A 1 115 ? 18.847 -8.876 -4.746 1.00 53.82 110 SER A O 1
ATOM 816 N N . PRO A 1 116 ? 20.959 -9.719 -4.840 1.00 53.81 111 PRO A N 1
ATOM 817 C CA . PRO A 1 116 ? 21.599 -8.597 -4.132 1.00 53.71 111 PRO A CA 1
ATOM 818 C C . PRO A 1 116 ? 21.443 -7.268 -4.874 1.00 53.73 111 PRO A C 1
ATOM 819 O O . PRO A 1 116 ? 21.662 -7.193 -6.086 1.00 53.38 111 PRO A O 1
ATOM 823 N N . ILE A 1 117 ? 21.064 -6.227 -4.142 1.00 53.81 112 ILE A N 1
ATOM 824 C CA . ILE A 1 117 ? 20.748 -4.947 -4.764 1.00 53.76 112 ILE A CA 1
ATOM 825 C C . ILE A 1 117 ? 21.918 -3.966 -4.759 1.00 53.46 112 ILE A C 1
ATOM 826 O O . ILE A 1 117 ? 22.667 -3.866 -3.785 1.00 53.62 112 ILE A O 1
ATOM 831 N N . ASP A 1 118 ? 22.080 -3.274 -5.880 1.00 53.17 113 ASP A N 1
ATOM 832 C CA . ASP A 1 118 ? 23.080 -2.220 -6.017 1.00 52.88 113 ASP A CA 1
ATOM 833 C C . ASP A 1 118 ? 22.543 -0.982 -5.320 1.00 52.19 113 ASP A C 1
ATOM 834 O O . ASP A 1 118 ? 21.434 -0.542 -5.609 1.00 51.93 113 ASP A O 1
ATOM 839 N N . ALA A 1 119 ? 23.323 -0.435 -4.393 1.00 51.74 114 ALA A N 1
ATOM 840 C CA . ALA A 1 119 ? 22.903 0.740 -3.629 1.00 51.43 114 ALA A CA 1
ATOM 841 C C . ALA A 1 119 ? 24.093 1.462 -3.013 1.00 51.17 114 ALA A C 1
ATOM 842 O O . ALA A 1 119 ? 24.988 0.824 -2.459 1.00 50.93 114 ALA A O 1
ATOM 844 N N . GLU A 1 120 ? 24.093 2.792 -3.123 1.00 51.11 115 GLU A N 1
ATOM 845 C CA . GLU A 1 120 ? 25.070 3.651 -2.437 1.00 51.03 115 GLU A CA 1
ATOM 846 C C . GLU A 1 120 ? 24.490 4.177 -1.121 1.00 50.56 115 GLU A C 1
ATOM 847 O O . GLU A 1 120 ? 25.222 4.664 -0.252 1.00 50.47 115 GLU A O 1
ATOM 853 N N . GLU A 1 121 ? 23.168 4.102 -1.002 1.00 50.05 116 GLU A N 1
ATOM 854 C CA . GLU A 1 121 ? 22.444 4.654 0.131 1.00 49.95 116 GLU A CA 1
ATOM 855 C C . GLU A 1 121 ? 21.147 3.874 0.338 1.00 49.64 116 GLU A C 1
ATOM 856 O O . GLU A 1 121 ? 20.561 3.381 -0.622 1.00 49.65 116 GLU A O 1
ATOM 862 N N . ILE A 1 122 ? 20.719 3.758 1.594 1.00 49.56 117 ILE A N 1
ATOM 863 C CA . ILE A 1 122 ? 19.459 3.090 1.945 1.00 49.68 117 ILE A CA 1
ATOM 864 C C . ILE A 1 122 ? 18.611 3.978 2.842 1.00 49.27 117 ILE A C 1
ATOM 865 O O . ILE A 1 122 ? 19.132 4.681 3.705 1.00 49.40 117 ILE A O 1
ATOM 870 N N . LYS A 1 123 ? 17.303 3.933 2.640 1.00 49.01 118 LYS A N 1
ATOM 871 C CA . LYS A 1 123 ? 16.380 4.746 3.409 1.00 48.88 118 LYS A CA 1
ATOM 872 C C . LYS A 1 123 ? 15.312 3.873 4.049 1.00 48.88 118 LYS A C 1
ATOM 873 O O . LYS A 1 123 ? 14.551 3.191 3.356 1.00 48.95 118 LYS A O 1
ATOM 879 N N . ILE A 1 124 ? 15.263 3.891 5.375 1.00 48.91 119 ILE A N 1
ATOM 880 C CA . ILE A 1 124 ? 14.203 3.206 6.108 1.00 48.63 119 ILE A CA 1
ATOM 881 C C . ILE A 1 124 ? 13.147 4.219 6.518 1.00 48.31 119 ILE A C 1
ATOM 882 O O . ILE A 1 124 ? 13.428 5.145 7.284 1.00 48.27 119 ILE A O 1
ATOM 887 N N . THR A 1 125 ? 11.937 4.030 6.002 1.00 48.03 120 THR A N 1
ATOM 888 C CA . THR A 1 125 ? 10.807 4.891 6.307 1.00 48.12 120 THR A CA 1
ATOM 889 C C . THR A 1 125 ? 9.868 4.181 7.268 1.00 48.43 120 THR A C 1
ATOM 890 O O . THR A 1 125 ? 9.433 3.058 7.012 1.00 48.45 120 THR A O 1
ATOM 894 N N . ALA A 1 126 ? 9.583 4.847 8.387 1.00 48.69 121 ALA A N 1
ATOM 895 C CA . ALA A 1 126 ? 8.645 4.347 9.379 1.00 48.62 121 ALA A CA 1
ATOM 896 C C . ALA A 1 126 ? 7.262 4.943 9.135 1.00 48.84 121 ALA A C 1
ATOM 897 O O . ALA A 1 126 ? 7.033 6.123 9.397 1.00 48.92 121 ALA A O 1
ATOM 899 N N . ILE A 1 127 ? 6.352 4.123 8.617 1.00 49.13 122 ILE A N 1
ATOM 900 C CA . ILE A 1 127 ? 4.971 4.548 8.356 1.00 49.61 122 ILE A CA 1
ATOM 901 C C . ILE A 1 127 ? 4.157 4.527 9.648 1.00 49.99 122 ILE A C 1
ATOM 902 O O . ILE A 1 127 ? 3.378 5.445 9.917 1.00 50.34 122 ILE A O 1
ATOM 907 N N . GLN A 1 128 ? 4.331 3.464 10.429 1.00 50.29 123 GLN A N 1
ATOM 908 C CA . GLN A 1 128 ? 3.660 3.309 11.709 1.00 50.94 123 GLN A CA 1
ATOM 909 C C . GLN A 1 128 ? 4.668 2.764 12.701 1.00 50.50 123 GLN A C 1
ATOM 910 O O . GLN A 1 128 ? 5.563 2.009 12.325 1.00 50.54 123 GLN A O 1
ATOM 916 N N . GLY A 1 129 ? 4.523 3.169 13.959 1.00 50.15 124 GLY A N 1
ATOM 917 C CA . GLY A 1 129 ? 5.417 2.771 15.038 1.00 49.77 124 GLY A CA 1
ATOM 918 C C . GLY A 1 129 ? 4.743 3.062 16.364 1.00 49.76 124 GLY A C 1
ATOM 919 O O . GLY A 1 129 ? 3.877 3.934 16.435 1.00 49.92 124 GLY A O 1
ATOM 920 N N . VAL A 1 130 ? 5.122 2.338 17.416 1.00 49.61 125 VAL A N 1
ATOM 921 C CA . VAL A 1 130 ? 4.448 2.503 18.712 1.00 49.62 125 VAL A CA 1
ATOM 922 C C . VAL A 1 130 ? 4.723 3.850 19.376 1.00 49.33 125 VAL A C 1
ATOM 923 O O . VAL A 1 130 ? 5.854 4.360 19.359 1.00 49.26 125 VAL A O 1
ATOM 927 N N . GLY A 1 131 ? 3.654 4.418 19.934 1.00 48.84 126 GLY A N 1
ATOM 928 C CA . GLY A 1 131 ? 3.675 5.745 20.528 1.00 48.27 126 GLY A CA 1
ATOM 929 C C . GLY A 1 131 ? 3.631 6.836 19.476 1.00 48.02 126 GLY A C 1
ATOM 930 O O . GLY A 1 131 ? 3.564 8.017 19.815 1.00 48.22 126 GLY A O 1
ATOM 931 N N . GLY A 1 132 ? 3.658 6.436 18.203 1.00 47.50 127 GLY A N 1
ATOM 932 C CA . GLY A 1 132 ? 3.734 7.367 17.077 1.00 46.85 127 GLY A CA 1
ATOM 933 C C . GLY A 1 132 ? 5.162 7.827 16.831 1.00 46.61 127 GLY A C 1
ATOM 934 O O . GLY A 1 132 ? 5.388 8.874 16.229 1.00 46.77 127 GLY A O 1
ATOM 935 N N . PHE A 1 133 ? 6.124 7.039 17.305 1.00 46.40 128 PHE A N 1
ATOM 936 C CA . PHE A 1 133 ? 7.550 7.323 17.126 1.00 45.87 128 PHE A CA 1
ATOM 937 C C . PHE A 1 133 ? 8.225 6.292 16.224 1.00 45.53 128 PHE A C 1
ATOM 938 O O . PHE A 1 133 ? 7.618 5.297 15.832 1.00 45.04 128 PHE A O 1
ATOM 946 N N . ALA A 1 134 ? 9.490 6.553 15.904 1.00 45.03 129 ALA A N 1
ATOM 947 C CA . ALA A 1 134 ? 10.345 5.604 15.214 1.00 44.41 129 ALA A CA 1
ATOM 948 C C . ALA A 1 134 ? 11.688 5.607 15.929 1.00 44.06 129 ALA A C 1
ATOM 949 O O . ALA A 1 134 ? 12.240 6.684 16.205 1.00 44.10 129 ALA A O 1
ATOM 951 N N . SER A 1 135 ? 12.189 4.414 16.244 1.00 42.96 130 SER A N 1
ATOM 952 C CA . SER A 1 135 ? 13.517 4.237 16.818 1.00 42.30 130 SER A CA 1
ATOM 953 C C . SER A 1 135 ? 14.244 3.041 16.199 1.00 42.52 130 SER A C 1
ATOM 954 O O . SER A 1 135 ? 13.615 2.047 15.814 1.00 42.48 130 SER A O 1
ATOM 957 N N . ILE A 1 136 ? 15.563 3.178 16.072 1.00 42.44 131 ILE A N 1
ATOM 958 C CA . ILE A 1 136 ? 16.459 2.124 15.619 1.00 42.44 131 ILE A CA 1
ATOM 959 C C . ILE A 1 136 ? 17.745 2.296 16.420 1.00 43.07 131 ILE A C 1
ATOM 960 O O . ILE A 1 136 ? 18.379 3.353 16.370 1.00 43.07 131 ILE A O 1
ATOM 965 N N . ALA A 1 137 ? 18.120 1.266 17.171 1.00 43.43 132 ALA A N 1
ATOM 966 C CA . ALA A 1 137 ? 19.336 1.320 17.980 1.00 43.72 132 ALA A CA 1
ATOM 967 C C . ALA A 1 137 ? 20.575 0.979 17.156 1.00 43.74 132 ALA A C 1
ATOM 968 O O . ALA A 1 137 ? 21.636 1.570 17.363 1.00 43.80 132 ALA A O 1
ATOM 970 N N . GLU A 1 138 ? 20.434 0.037 16.224 1.00 44.08 133 GLU A N 1
ATOM 971 C CA . GLU A 1 138 ? 21.521 -0.336 15.310 1.00 44.68 133 GLU A CA 1
ATOM 972 C C . GLU A 1 138 ? 21.017 -0.732 13.920 1.00 44.96 133 GLU A C 1
ATOM 973 O O . GLU A 1 138 ? 19.974 -1.372 13.782 1.00 45.07 133 GLU A O 1
ATOM 979 N N . LEU A 1 139 ? 21.773 -0.335 12.900 1.00 45.09 134 LEU A N 1
ATOM 980 C CA . LEU A 1 139 ? 21.481 -0.695 11.528 1.00 45.19 134 LEU A CA 1
ATOM 981 C C . LEU A 1 139 ? 22.749 -1.202 10.858 1.00 44.99 134 LEU A C 1
ATOM 982 O O . LEU A 1 139 ? 23.774 -0.513 10.836 1.00 45.00 134 LEU A O 1
ATOM 987 N N . ASN A 1 140 ? 22.667 -2.418 10.325 1.00 44.28 135 ASN A N 1
ATOM 988 C CA . ASN A 1 140 ? 23.794 -3.038 9.659 1.00 43.84 135 ASN A CA 1
ATOM 989 C C . ASN A 1 140 ? 23.419 -3.453 8.245 1.00 44.16 135 ASN A C 1
ATOM 990 O O . ASN A 1 140 ? 22.257 -3.779 7.969 1.00 44.04 135 ASN A O 1
ATOM 995 N N . VAL A 1 141 ? 24.397 -3.409 7.347 1.00 44.42 136 VAL A N 1
ATOM 996 C CA . VAL A 1 141 ? 24.144 -3.713 5.939 1.00 45.36 136 VAL A CA 1
ATOM 997 C C . VAL A 1 141 ? 25.152 -4.747 5.486 1.00 45.52 136 VAL A C 1
ATOM 998 O O . VAL A 1 141 ? 26.351 -4.615 5.735 1.00 45.71 136 VAL A O 1
ATOM 1002 N N . TYR A 1 142 ? 24.656 -5.791 4.842 1.00 45.88 137 TYR A N 1
ATOM 1003 C CA . TYR A 1 142 ? 25.504 -6.917 4.514 1.00 46.08 137 TYR A CA 1
ATOM 1004 C C . TYR A 1 142 ? 25.623 -7.086 3.018 1.00 46.56 137 TYR A C 1
ATOM 1005 O O . TYR A 1 142 ? 24.661 -6.844 2.286 1.00 46.68 137 TYR A O 1
ATOM 1014 N N . GLU A 1 143 ? 26.824 -7.452 2.577 1.00 47.28 138 GLU A N 1
ATOM 1015 C CA . GLU A 1 143 ? 27.081 -7.837 1.186 1.00 48.63 138 GLU A CA 1
ATOM 1016 C C . GLU A 1 143 ? 27.3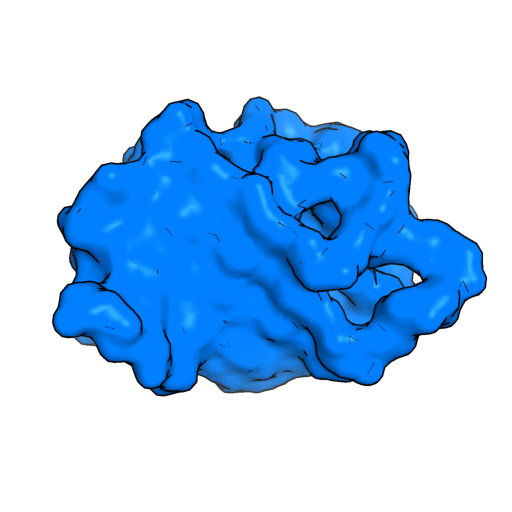73 -9.339 1.140 1.00 48.42 138 GLU A C 1
ATOM 1017 O O . GLU A 1 143 ? 27.682 -9.887 0.084 1.00 48.74 138 GLU A O 1
#

Solvent-accessible surface area: 6675 Å² total; per-residue (Å²): 138,101,92,54,6,65,28,111,88,9,93,27,67,20,93,4,66,43,70,128,9,42,3,64,16,0,16,71,59,63,96,114,50,29,0,8,2,78,127,116,45,75,43,75,38,86,26,7,0,23,0,53,0,52,120,71,16,126,0,19,12,0,13,4,22,10,41,74,78,48,79,62,0,17,8,28,92,22,55,0,36,2,33,44,132,64,98,93,68,90,41,16,113,25,105,23,129,122,33,79,116,78,22,97,15,94,18,148,89,74,32,69,0,55,44,2,59,1,17,0,49,103,13,27,58,40,29,0,3,0,0,6,1,34,0,59,70

Organism: Clostridium perfringens (strain 13 / Type A) (NCBI:txid195102)